Protein AF-A0A844C276-F1 (afdb_monomer_lite)

Foldseek 3Di:
DDPPPPPPPDQLCVVVLVLVQVLQPDDPVVNVVCVVVSVCVVVDCDPVNVVVVVVLVVVCVVVVHDSNPDDDPHDRDPDGDD

Radius of gyration: 15.58 Å; chains: 1; bounding box: 32×22×51 Å

Organism: NCBI:txid2664442

Sequence (82 aa):
MNRRSMSGVYYFTQYIDLLNIKFSEMDAEKRLKNISVYAKRIAEQSDEYQQFASEIRESAKKYNCSVDEIRLKLEYPEDMEW

Secondary structure (DSSP, 8-state):
------------HHHHHHHHHHHHTS-HHHHHHHHHHHHHHHHS--HHHHHHHHHHHHHHHHHTS-GGG--------SS---

InterPro domains:
  IPR054199 Protein of unknown function DUF6904 [PF21845] (2-82)

pLDDT: mean 86.01, std 16.63, range [33.66, 97.19]

Structure (mmCIF, N/CA/C/O backbone):
data_AF-A0A844C276-F1
#
_entry.id   AF-A0A844C276-F1
#
loop_
_atom_site.group_PDB
_atom_site.id
_atom_site.type_symbol
_atom_site.label_atom_id
_atom_site.label_alt_id
_atom_site.label_comp_id
_atom_site.label_asym_id
_atom_site.label_entity_id
_atom_site.label_seq_id
_atom_site.pdbx_PDB_ins_code
_atom_site.Cartn_x
_atom_site.Cartn_y
_atom_site.Cartn_z
_atom_site.occupancy
_atom_site.B_iso_or_equiv
_atom_site.auth_seq_id
_atom_site.auth_comp_id
_atom_site.auth_asym_id
_atom_site.auth_atom_id
_atom_site.pdbx_PDB_model_num
ATOM 1 N N . MET A 1 1 ? -15.946 4.850 -33.433 1.00 33.72 1 MET A N 1
ATOM 2 C CA . MET A 1 1 ? -15.763 3.892 -32.318 1.00 33.72 1 MET A CA 1
ATOM 3 C C . MET A 1 1 ? -14.284 3.826 -31.979 1.00 33.72 1 MET A C 1
ATOM 5 O O . MET A 1 1 ? -13.545 3.148 -32.676 1.00 33.72 1 MET A O 1
ATOM 9 N N . ASN A 1 2 ? -13.832 4.579 -30.975 1.00 33.66 2 ASN A N 1
ATOM 10 C CA . ASN A 1 2 ? -12.430 4.564 -30.561 1.00 33.66 2 ASN A CA 1
ATOM 11 C C . ASN A 1 2 ? -12.287 3.539 -29.432 1.00 33.66 2 ASN A C 1
ATOM 13 O O . ASN A 1 2 ? -12.586 3.833 -28.276 1.00 33.66 2 ASN A O 1
ATOM 17 N N . ARG A 1 3 ? -11.908 2.304 -29.777 1.00 39.19 3 ARG A N 1
ATOM 18 C CA . ARG A 1 3 ? -11.516 1.299 -28.786 1.00 39.19 3 ARG A CA 1
ATOM 19 C C . ARG A 1 3 ? -10.152 1.718 -28.242 1.00 39.19 3 ARG A C 1
ATOM 21 O O . ARG A 1 3 ? -9.125 1.267 -28.734 1.00 39.19 3 ARG A O 1
ATOM 28 N N . ARG A 1 4 ? -10.141 2.601 -27.236 1.00 45.34 4 ARG A N 1
ATOM 29 C CA . ARG A 1 4 ? -9.014 2.659 -26.300 1.00 45.34 4 ARG A CA 1
ATOM 30 C C . ARG A 1 4 ? -8.891 1.247 -25.744 1.00 45.34 4 ARG A C 1
ATOM 32 O O . ARG A 1 4 ? -9.807 0.785 -25.066 1.00 45.34 4 ARG A O 1
ATOM 39 N N . SER A 1 5 ? -7.829 0.534 -26.104 1.00 41.25 5 SER A N 1
ATOM 40 C CA . SER A 1 5 ? -7.485 -0.711 -25.436 1.00 41.25 5 SER A CA 1
ATOM 41 C C . SER A 1 5 ? -7.370 -0.380 -23.953 1.00 41.25 5 SER A C 1
ATOM 43 O O . SER A 1 5 ? -6.447 0.329 -23.551 1.00 41.25 5 SER A O 1
ATOM 45 N N . MET A 1 6 ? -8.327 -0.828 -23.145 1.00 42.66 6 MET A N 1
ATOM 46 C CA . MET A 1 6 ? -8.088 -0.943 -21.719 1.00 42.66 6 MET A CA 1
ATOM 47 C C . MET A 1 6 ? -7.017 -2.022 -21.593 1.00 42.66 6 MET A C 1
ATOM 49 O O . MET A 1 6 ? -7.328 -3.210 -21.609 1.00 42.66 6 MET A O 1
ATOM 53 N N . SER A 1 7 ? -5.744 -1.614 -21.592 1.00 45.28 7 SER A N 1
ATOM 54 C CA . SER A 1 7 ? -4.681 -2.462 -21.069 1.00 45.28 7 SER A CA 1
ATOM 55 C C . SER A 1 7 ? -5.168 -2.909 -19.700 1.00 45.28 7 SER A C 1
ATOM 57 O O . SER A 1 7 ? -5.536 -2.042 -18.901 1.00 45.28 7 SER A O 1
ATOM 59 N N . GLY A 1 8 ? -5.261 -4.223 -19.479 1.00 44.09 8 GLY A N 1
ATOM 60 C CA . GLY A 1 8 ? -5.691 -4.789 -18.204 1.00 44.09 8 GLY A CA 1
ATOM 61 C C . GLY A 1 8 ? -5.048 -3.998 -17.074 1.00 44.09 8 GLY A C 1
ATOM 62 O O . GLY A 1 8 ? -3.845 -3.742 -17.105 1.00 44.09 8 GLY A O 1
ATOM 63 N N . VAL A 1 9 ? -5.877 -3.474 -16.178 1.00 53.53 9 VAL A N 1
ATOM 64 C CA . VAL A 1 9 ? -5.431 -2.590 -15.108 1.00 53.53 9 VAL A CA 1
ATOM 65 C C . VAL A 1 9 ? -4.598 -3.443 -14.156 1.00 53.53 9 VAL A C 1
ATOM 67 O O . VAL A 1 9 ? -5.139 -4.061 -13.246 1.00 53.53 9 VAL A O 1
ATOM 70 N N . TYR A 1 10 ? -3.294 -3.556 -14.410 1.00 72.81 10 TYR A N 1
ATOM 71 C CA . TYR A 1 10 ? -2.383 -4.232 -13.499 1.00 72.81 10 TYR A CA 1
ATOM 72 C C . TYR A 1 10 ? -2.317 -3.389 -12.230 1.00 72.81 10 TYR A C 1
ATOM 74 O O . TYR A 1 10 ? -1.851 -2.246 -12.244 1.00 72.81 10 TYR A O 1
ATOM 82 N N . TYR A 1 11 ? -2.887 -3.931 -11.158 1.00 83.88 11 TYR A N 1
ATOM 83 C CA . TYR A 1 11 ? -2.778 -3.345 -9.836 1.00 83.88 11 TYR A CA 1
ATOM 84 C C . TYR A 1 11 ? -1.365 -3.595 -9.311 1.00 83.88 11 TYR A C 1
ATOM 86 O O . TYR A 1 11 ? -0.859 -4.710 -9.427 1.00 83.88 11 TYR A O 1
ATOM 94 N N . PHE A 1 12 ? -0.731 -2.581 -8.729 1.00 91.19 12 PHE A N 1
ATOM 95 C CA . PHE A 1 12 ? 0.596 -2.735 -8.133 1.00 91.19 12 PHE A CA 1
ATOM 96 C C . PHE A 1 12 ? 0.449 -3.438 -6.784 1.00 91.19 12 PHE A C 1
ATOM 98 O O . PHE A 1 12 ? 0.071 -2.811 -5.793 1.00 91.19 12 PHE A O 1
ATOM 105 N N . THR A 1 13 ? 0.709 -4.745 -6.733 1.00 90.50 13 THR A N 1
ATOM 106 C CA . THR A 1 13 ? 0.537 -5.555 -5.513 1.00 90.50 13 THR A CA 1
ATOM 107 C C . THR A 1 13 ? 1.413 -5.071 -4.362 1.00 90.50 13 THR A C 1
ATOM 109 O O . THR A 1 13 ? 1.019 -5.198 -3.210 1.00 90.50 13 THR A O 1
ATOM 112 N N . GLN A 1 14 ? 2.533 -4.406 -4.657 1.00 93.75 14 GLN A N 1
ATOM 113 C CA . GLN A 1 14 ? 3.385 -3.756 -3.660 1.00 93.75 14 GLN A CA 1
ATOM 114 C C . GLN A 1 14 ? 2.630 -2.702 -2.831 1.00 93.75 14 GLN A C 1
ATOM 116 O O . GLN A 1 14 ? 2.982 -2.447 -1.681 1.00 93.75 14 GLN A O 1
ATOM 121 N N . TYR A 1 15 ? 1.576 -2.093 -3.386 1.00 95.25 15 TYR A N 1
ATOM 122 C CA . TYR A 1 15 ? 0.719 -1.187 -2.626 1.00 95.25 15 TYR A CA 1
ATOM 123 C C . TYR A 1 15 ? -0.132 -1.942 -1.599 1.00 95.25 15 TYR A C 1
ATOM 125 O O . TYR A 1 15 ? -0.341 -1.446 -0.497 1.00 95.25 15 TYR A O 1
ATOM 133 N N . ILE A 1 16 ? -0.570 -3.165 -1.916 1.00 93.62 16 ILE A N 1
ATOM 134 C CA . ILE A 1 16 ? -1.249 -4.032 -0.945 1.00 93.62 16 ILE A CA 1
ATOM 135 C C . ILE A 1 16 ? -0.291 -4.407 0.185 1.00 93.62 16 ILE A C 1
ATOM 137 O O . ILE A 1 16 ? -0.687 -4.328 1.342 1.00 93.62 16 ILE A O 1
ATOM 141 N N . ASP A 1 17 ? 0.970 -4.721 -0.122 1.00 93.06 17 ASP A N 1
ATOM 142 C CA . ASP A 1 17 ? 1.976 -5.003 0.910 1.00 93.06 17 ASP A CA 1
ATOM 143 C C . ASP A 1 17 ? 2.184 -3.814 1.852 1.00 93.06 17 ASP A C 1
ATOM 145 O O . ASP A 1 17 ? 2.183 -3.967 3.074 1.00 93.06 17 ASP A O 1
ATOM 149 N N . LEU A 1 18 ? 2.280 -2.605 1.291 1.00 94.88 18 LEU A N 1
ATOM 150 C CA . LEU A 1 18 ? 2.368 -1.371 2.067 1.00 94.88 18 LEU A CA 1
ATOM 151 C C . LEU A 1 18 ? 1.156 -1.191 2.990 1.00 94.88 18 LEU A C 1
ATOM 153 O O . LEU A 1 18 ? 1.3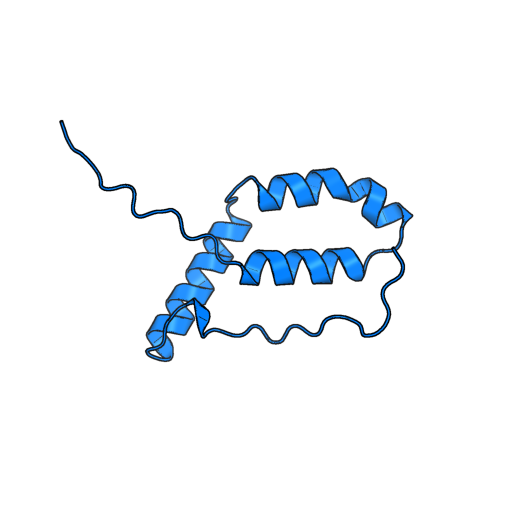10 -0.801 4.148 1.00 94.88 18 LEU A O 1
ATOM 157 N N . LEU A 1 19 ? -0.051 -1.441 2.479 1.00 94.94 19 LEU A N 1
ATOM 158 C CA . LEU A 1 19 ? -1.273 -1.334 3.269 1.00 94.94 19 LEU A CA 1
ATOM 159 C C . LEU A 1 19 ? -1.334 -2.402 4.364 1.00 94.94 19 LEU A C 1
ATOM 161 O O . LEU A 1 19 ? -1.672 -2.074 5.498 1.00 94.94 19 LEU A O 1
ATOM 165 N N . ASN A 1 20 ? -0.974 -3.644 4.057 1.00 93.12 20 ASN A N 1
ATOM 166 C CA . ASN A 1 20 ? -0.980 -4.739 5.021 1.00 93.12 20 ASN A CA 1
ATOM 167 C C . ASN A 1 20 ? -0.020 -4.480 6.178 1.00 93.12 20 ASN A C 1
ATOM 169 O O . ASN A 1 20 ? -0.411 -4.659 7.327 1.00 93.12 20 ASN A O 1
ATOM 173 N N . ILE A 1 21 ? 1.195 -4.002 5.901 1.00 92.81 21 ILE A N 1
ATOM 174 C CA . ILE A 1 21 ? 2.168 -3.691 6.956 1.00 92.81 21 ILE A CA 1
ATOM 175 C C . ILE A 1 21 ? 1.643 -2.579 7.857 1.00 92.81 21 ILE A C 1
ATOM 1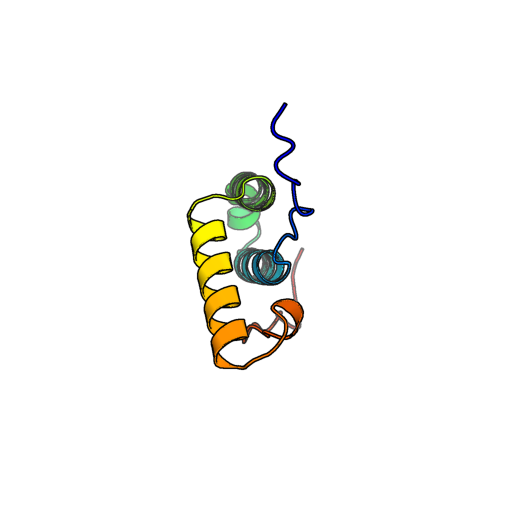77 O O . ILE A 1 21 ? 1.528 -2.785 9.064 1.00 92.81 21 ILE A O 1
ATOM 181 N N . LYS A 1 22 ? 1.189 -1.461 7.277 1.00 92.69 22 LYS A N 1
ATOM 182 C CA . LYS A 1 22 ? 0.589 -0.365 8.055 1.00 92.69 22 LYS A CA 1
ATOM 183 C C . LYS A 1 22 ? -0.612 -0.828 8.881 1.00 92.69 22 LYS A C 1
ATOM 185 O O . LYS A 1 22 ? -0.835 -0.315 9.972 1.00 92.69 22 LYS A O 1
ATOM 190 N N . PHE A 1 23 ? -1.416 -1.752 8.356 1.00 93.62 23 PHE A N 1
ATOM 191 C CA . PHE A 1 23 ? -2.559 -2.312 9.071 1.00 93.62 23 PHE A CA 1
ATOM 192 C C . PHE A 1 23 ? -2.117 -3.247 10.205 1.00 93.62 23 PHE A C 1
ATOM 194 O O . PHE A 1 23 ? -2.707 -3.202 11.278 1.00 93.62 23 PHE A O 1
ATOM 201 N N . SER A 1 24 ? -1.069 -4.049 10.001 1.00 90.75 24 SER A N 1
ATOM 202 C CA . SER A 1 24 ? -0.521 -4.972 11.006 1.00 90.75 24 SER A CA 1
ATOM 203 C C . SER A 1 24 ? 0.147 -4.267 12.188 1.00 90.75 24 SER A C 1
ATOM 205 O O . SER A 1 24 ? 0.104 -4.767 13.305 1.00 90.75 24 SER A O 1
ATOM 207 N N . GLU A 1 25 ? 0.690 -3.067 11.972 1.00 90.69 25 GLU A N 1
ATOM 208 C CA . GLU A 1 25 ? 1.261 -2.221 13.029 1.00 90.69 25 GLU A CA 1
ATOM 209 C C . GLU A 1 25 ? 0.187 -1.608 13.953 1.00 90.69 25 GLU A C 1
ATOM 211 O O . GLU A 1 25 ? 0.505 -0.978 14.965 1.00 90.69 25 GLU A O 1
ATOM 216 N N . MET A 1 26 ? -1.099 -1.751 13.613 1.00 91.81 26 MET A N 1
ATOM 217 C CA . MET A 1 26 ? -2.206 -1.230 14.407 1.00 91.81 26 MET A CA 1
ATOM 218 C C . MET A 1 26 ? -2.702 -2.247 15.439 1.00 91.81 26 MET A C 1
ATOM 220 O O . MET A 1 26 ? -2.946 -3.417 15.142 1.00 91.81 26 MET A O 1
ATOM 224 N N . ASP A 1 27 ? -2.990 -1.750 16.643 1.00 92.12 27 ASP A N 1
ATOM 225 C CA . ASP A 1 27 ? -3.761 -2.498 17.636 1.00 92.12 27 ASP A CA 1
ATOM 226 C C . ASP A 1 27 ? -5.186 -2.823 17.139 1.00 92.12 27 ASP A C 1
ATOM 228 O O . ASP A 1 27 ? -5.701 -2.226 16.186 1.00 92.12 27 ASP A O 1
ATOM 232 N N . ALA A 1 28 ? -5.836 -3.788 17.793 1.00 92.12 28 ALA A N 1
ATOM 233 C CA . ALA A 1 28 ? -7.147 -4.293 17.385 1.00 92.12 28 ALA A CA 1
ATOM 234 C C . ALA A 1 28 ? -8.227 -3.194 17.304 1.00 92.12 28 ALA A C 1
ATOM 236 O O . ALA A 1 28 ? -9.045 -3.189 16.381 1.00 92.12 28 ALA A O 1
ATOM 237 N N . GLU A 1 29 ? -8.216 -2.226 18.227 1.00 94.19 29 GLU A N 1
ATOM 238 C CA . GLU A 1 29 ? -9.191 -1.131 18.236 1.00 94.19 29 GLU A CA 1
ATOM 239 C C . GLU A 1 29 ? -8.996 -0.207 17.024 1.00 94.19 29 GLU A C 1
ATOM 241 O O . GLU A 1 29 ? -9.960 0.159 16.342 1.00 94.19 29 GLU A O 1
ATOM 246 N N . LYS A 1 30 ? -7.746 0.149 16.711 1.00 94.94 30 LYS A N 1
ATOM 247 C CA . LYS A 1 30 ? -7.417 0.948 15.527 1.00 94.94 30 LYS A CA 1
ATOM 248 C C . LYS A 1 30 ? -7.728 0.204 14.238 1.00 94.94 30 LYS A C 1
ATOM 250 O O . LYS A 1 30 ? -8.278 0.827 13.327 1.00 94.94 30 LYS A O 1
ATOM 255 N N . ARG A 1 31 ? -7.437 -1.097 14.157 1.00 95.19 31 ARG A N 1
ATOM 256 C CA . ARG A 1 31 ? -7.783 -1.929 12.994 1.00 95.19 31 ARG A CA 1
ATOM 257 C C . ARG A 1 31 ? -9.283 -1.918 12.738 1.00 95.19 31 ARG A C 1
ATOM 259 O O . ARG A 1 31 ? -9.705 -1.617 11.621 1.00 95.19 31 ARG A O 1
ATOM 266 N N . LEU A 1 32 ? -10.091 -2.120 13.780 1.00 95.69 32 LEU A N 1
ATOM 267 C CA . LEU A 1 32 ? -11.550 -2.084 13.675 1.00 95.69 32 LEU A CA 1
ATOM 268 C C . LEU A 1 32 ? -12.064 -0.727 13.168 1.00 95.69 32 LEU A C 1
ATOM 270 O O . LEU A 1 32 ? -12.933 -0.682 12.300 1.00 95.69 32 LEU A O 1
ATOM 274 N N . LYS A 1 33 ? -11.505 0.385 13.660 1.00 97.00 33 LYS A N 1
ATOM 275 C CA . LYS A 1 33 ? -11.897 1.735 13.216 1.00 97.00 33 LYS A CA 1
ATOM 276 C C . LYS A 1 33 ? -11.476 2.050 11.778 1.00 97.00 33 LYS A C 1
ATOM 278 O O . LYS A 1 33 ? -12.136 2.852 11.123 1.00 97.00 33 LYS A O 1
ATOM 283 N N . ASN A 1 34 ? -10.392 1.447 11.286 1.00 96.56 34 ASN A N 1
ATOM 284 C CA . ASN A 1 34 ? -9.800 1.783 9.988 1.00 96.56 34 ASN A CA 1
ATOM 285 C C . ASN A 1 34 ? -10.086 0.764 8.876 1.00 96.56 34 ASN A C 1
ATOM 287 O O . ASN A 1 34 ? -9.783 1.053 7.719 1.00 96.56 34 ASN A O 1
ATOM 291 N N . ILE A 1 35 ? -10.684 -0.395 9.169 1.00 96.00 35 ILE A N 1
ATOM 292 C CA . ILE A 1 35 ? -10.881 -1.468 8.179 1.00 96.00 35 ILE A CA 1
ATOM 293 C C . ILE A 1 35 ? -11.614 -0.997 6.913 1.00 96.00 35 ILE A C 1
ATOM 295 O O . ILE A 1 35 ? -11.210 -1.331 5.801 1.00 96.00 35 ILE A O 1
ATOM 299 N N . SER A 1 36 ? -12.640 -0.153 7.052 1.00 97.19 36 SER A N 1
ATOM 300 C CA . SER A 1 36 ? -13.389 0.396 5.915 1.00 97.19 36 SER A CA 1
ATOM 301 C C . SER A 1 36 ? -12.559 1.378 5.084 1.00 97.19 36 SER A C 1
ATOM 303 O O . SER A 1 36 ? -12.683 1.410 3.861 1.00 97.19 36 SER A O 1
ATOM 305 N N . VAL A 1 37 ? -11.667 2.140 5.723 1.00 96.00 37 VAL A N 1
ATOM 306 C CA . VAL A 1 37 ? -10.737 3.058 5.050 1.00 96.00 37 VAL A CA 1
ATOM 307 C C . VAL A 1 37 ? -9.717 2.274 4.227 1.00 96.00 37 VAL A C 1
ATOM 309 O O . VAL A 1 37 ? -9.461 2.620 3.076 1.00 96.00 37 VAL A O 1
ATOM 312 N N . TYR A 1 38 ? -9.168 1.190 4.781 1.00 95.81 38 TYR A N 1
ATOM 313 C CA . TYR A 1 38 ? -8.239 0.316 4.061 1.00 95.81 38 TYR A CA 1
ATOM 314 C C . TYR A 1 38 ? -8.926 -0.423 2.912 1.00 95.81 38 TYR A C 1
ATOM 316 O O . TYR A 1 38 ? -8.402 -0.430 1.802 1.00 95.81 38 TYR A O 1
ATOM 324 N N . ALA A 1 39 ? -10.136 -0.948 3.128 1.00 95.75 39 ALA A N 1
ATOM 325 C CA . ALA A 1 39 ? -10.935 -1.542 2.059 1.00 95.75 39 ALA A CA 1
ATOM 326 C C . ALA A 1 39 ? -11.189 -0.541 0.918 1.00 95.75 39 ALA A C 1
ATOM 328 O O . ALA A 1 39 ? -11.035 -0.887 -0.253 1.00 95.75 39 ALA A O 1
ATOM 329 N N . LYS A 1 40 ? -11.498 0.720 1.252 1.00 94.44 40 LYS A N 1
ATOM 330 C CA . LYS A 1 40 ? -11.653 1.797 0.269 1.00 94.44 40 LYS A CA 1
ATOM 331 C C . LYS A 1 40 ? -10.358 2.060 -0.503 1.00 94.44 40 LYS A C 1
ATOM 333 O O . LYS A 1 40 ? -10.408 2.130 -1.722 1.00 94.44 40 LYS A O 1
ATOM 338 N N . ARG A 1 41 ? -9.202 2.142 0.166 1.00 94.88 41 ARG A N 1
ATOM 339 C CA . ARG A 1 41 ? -7.889 2.306 -0.496 1.00 94.88 41 ARG A CA 1
ATOM 340 C C . ARG A 1 41 ? -7.531 1.155 -1.439 1.00 94.88 41 ARG A C 1
ATOM 342 O O . ARG A 1 41 ? -6.857 1.376 -2.437 1.00 94.88 41 ARG A O 1
ATOM 349 N N . ILE A 1 42 ? -7.960 -0.067 -1.125 1.00 93.62 42 ILE A N 1
ATOM 350 C CA . ILE A 1 42 ? -7.744 -1.237 -1.988 1.00 93.62 42 ILE A CA 1
ATOM 35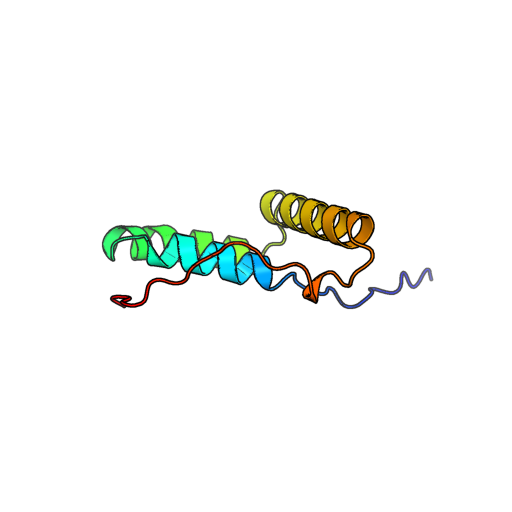1 C C . ILE A 1 42 ? -8.654 -1.161 -3.218 1.00 93.62 42 ILE A C 1
ATOM 353 O O . ILE A 1 42 ? -8.196 -1.359 -4.343 1.00 93.62 42 ILE A O 1
ATOM 357 N N . ALA A 1 43 ? -9.940 -0.869 -3.007 1.00 91.94 43 ALA A N 1
ATOM 358 C CA . ALA A 1 43 ? -10.941 -0.829 -4.069 1.00 91.94 43 ALA A CA 1
ATOM 359 C C . ALA A 1 43 ? -10.770 0.376 -5.007 1.00 91.94 43 ALA A C 1
ATOM 361 O O . ALA A 1 43 ? -11.014 0.273 -6.210 1.00 91.94 43 ALA A O 1
ATOM 362 N N . GLU A 1 44 ? -10.357 1.518 -4.463 1.00 90.31 44 GLU A N 1
ATOM 363 C CA . GLU A 1 44 ? -10.210 2.768 -5.193 1.00 90.31 44 GLU A CA 1
ATOM 364 C C . GLU A 1 44 ? -8.741 3.045 -5.500 1.00 90.31 44 GLU A C 1
ATOM 366 O O . GLU A 1 44 ? -7.899 3.152 -4.611 1.00 90.31 44 GLU A O 1
ATOM 371 N N . GLN A 1 45 ? -8.436 3.273 -6.775 1.00 88.06 45 GLN A N 1
ATOM 372 C CA . GLN A 1 45 ? -7.129 3.770 -7.202 1.00 88.06 45 GLN A CA 1
ATOM 373 C C . GLN A 1 45 ? -7.013 5.279 -6.964 1.00 88.06 45 GLN A C 1
ATOM 375 O O . GLN A 1 45 ? -6.890 6.055 -7.914 1.00 88.06 45 GLN A O 1
ATOM 380 N N . SER A 1 46 ? -7.114 5.670 -5.693 1.00 90.31 46 SER A N 1
ATOM 381 C CA . SER A 1 46 ? -7.045 7.057 -5.230 1.00 90.31 46 SER A CA 1
ATOM 382 C C . SER A 1 46 ? -5.737 7.747 -5.636 1.00 90.31 46 SER A C 1
ATOM 384 O O . SER A 1 46 ? -4.796 7.101 -6.101 1.00 90.31 46 SER A O 1
ATOM 386 N N . ASP A 1 47 ? -5.644 9.057 -5.409 1.00 93.94 47 ASP A N 1
ATOM 387 C CA . ASP A 1 47 ? -4.427 9.826 -5.694 1.00 93.94 47 ASP A CA 1
ATOM 388 C C . ASP A 1 47 ? -3.188 9.241 -4.993 1.00 93.94 47 ASP A C 1
ATOM 390 O O . ASP A 1 47 ? -2.116 9.191 -5.591 1.00 93.94 47 ASP A O 1
ATOM 394 N N . GLU A 1 48 ? -3.346 8.699 -3.775 1.00 93.19 48 GLU A N 1
ATOM 395 C CA . GLU A 1 48 ? -2.277 8.003 -3.038 1.00 93.19 48 GLU A CA 1
ATOM 396 C C . GLU A 1 48 ? -1.761 6.784 -3.825 1.00 93.19 48 GLU A C 1
ATOM 398 O O . GLU A 1 48 ? -0.553 6.595 -3.978 1.00 93.19 48 GLU A O 1
ATOM 403 N N . TYR A 1 49 ? -2.672 5.983 -4.386 1.00 95.50 49 TYR A N 1
ATOM 404 C CA . TYR A 1 49 ? -2.314 4.845 -5.232 1.00 95.50 49 TYR A CA 1
ATOM 405 C C . TYR A 1 49 ? -1.666 5.297 -6.548 1.00 95.50 49 TYR A C 1
ATOM 407 O O . TYR A 1 49 ? -0.681 4.702 -6.983 1.00 95.50 49 TYR A O 1
ATOM 415 N N . GLN A 1 50 ? -2.196 6.339 -7.199 1.00 94.81 50 GLN A N 1
ATOM 416 C CA . GLN A 1 50 ? -1.641 6.830 -8.466 1.00 94.81 50 GLN A CA 1
ATOM 417 C C . GLN A 1 50 ? -0.227 7.376 -8.286 1.00 94.81 50 GLN A C 1
ATOM 419 O O . GLN A 1 50 ? 0.642 7.100 -9.115 1.00 94.81 50 GLN A O 1
ATOM 424 N N . GLN A 1 51 ? 0.015 8.096 -7.190 1.00 95.75 51 GLN A N 1
ATOM 425 C CA . GLN A 1 51 ? 1.341 8.577 -6.835 1.00 95.75 51 GLN A CA 1
ATOM 426 C C . GLN A 1 51 ? 2.303 7.403 -6.625 1.00 95.75 51 GLN A C 1
ATOM 428 O O . GLN A 1 51 ? 3.336 7.339 -7.290 1.00 95.75 51 GLN A O 1
ATOM 433 N N . PHE A 1 52 ? 1.921 6.424 -5.798 1.00 95.38 52 PHE A N 1
ATOM 434 C CA . PHE A 1 52 ? 2.714 5.214 -5.580 1.00 95.38 52 PHE A CA 1
ATOM 435 C C . PHE A 1 52 ? 3.031 4.488 -6.900 1.00 95.38 52 PHE A 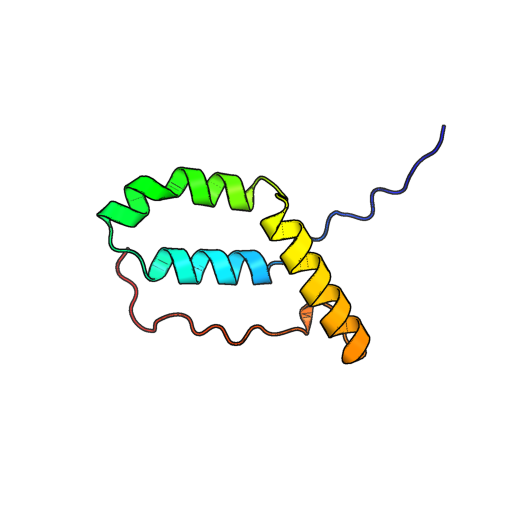C 1
ATOM 437 O O . PHE A 1 52 ? 4.177 4.150 -7.193 1.00 95.38 52 PHE A O 1
ATOM 444 N N . ALA A 1 53 ? 2.024 4.295 -7.753 1.00 94.31 53 ALA A N 1
ATOM 445 C CA . ALA A 1 53 ? 2.192 3.644 -9.045 1.00 94.31 53 ALA A CA 1
ATOM 446 C C . ALA A 1 53 ? 3.075 4.460 -10.010 1.00 94.31 53 ALA A C 1
ATOM 448 O O . ALA A 1 53 ? 3.701 3.884 -10.904 1.00 94.31 53 ALA A O 1
ATOM 449 N N . SER A 1 54 ? 3.125 5.789 -9.885 1.00 95.12 54 SER A N 1
ATOM 450 C CA . SER A 1 54 ? 4.067 6.626 -10.638 1.00 95.12 54 SER A CA 1
ATOM 451 C C . SER A 1 54 ? 5.500 6.381 -10.172 1.00 95.12 54 SER A C 1
ATOM 453 O O . SER A 1 54 ? 6.364 6.090 -10.997 1.00 95.12 54 SER A O 1
ATOM 455 N N . GLU A 1 55 ? 5.733 6.386 -8.860 1.00 95.12 55 GLU A N 1
ATOM 456 C CA . GLU A 1 55 ? 7.054 6.178 -8.254 1.00 95.12 55 GLU A CA 1
ATOM 457 C C . GLU A 1 55 ? 7.645 4.800 -8.600 1.00 95.12 55 GLU A C 1
ATOM 459 O O . GLU A 1 55 ? 8.826 4.692 -8.952 1.00 95.12 55 GLU A O 1
ATOM 464 N N . ILE A 1 56 ? 6.826 3.739 -8.591 1.00 95.38 56 ILE A N 1
ATOM 465 C CA . ILE A 1 56 ? 7.275 2.406 -9.021 1.00 95.38 56 ILE A CA 1
ATOM 466 C C . ILE A 1 56 ? 7.647 2.402 -10.504 1.00 95.38 56 ILE A C 1
ATOM 468 O O . ILE A 1 56 ? 8.686 1.856 -10.874 1.00 95.38 56 ILE A O 1
ATOM 472 N N . ARG A 1 57 ? 6.839 3.021 -11.374 1.00 94.81 57 ARG A N 1
ATOM 473 C CA . ARG A 1 57 ? 7.143 3.086 -12.815 1.00 94.81 57 ARG A CA 1
ATOM 474 C C . ARG A 1 57 ? 8.409 3.886 -13.097 1.00 94.81 57 ARG A C 1
ATOM 476 O O . ARG A 1 57 ? 9.177 3.510 -13.979 1.00 94.81 57 ARG A O 1
ATOM 483 N N . GLU A 1 58 ? 8.625 4.984 -12.386 1.00 96.12 58 GLU A N 1
ATOM 484 C CA . GLU A 1 58 ? 9.848 5.782 -12.493 1.00 96.12 58 GLU A CA 1
ATOM 485 C C . GLU A 1 58 ? 11.071 4.990 -12.034 1.00 96.12 58 GLU A C 1
ATOM 487 O O . GLU A 1 58 ? 12.094 4.984 -12.721 1.00 96.12 58 GLU A O 1
ATOM 492 N N . SER A 1 59 ? 10.941 4.243 -10.939 1.00 94.88 59 SER A N 1
ATOM 493 C CA . SER A 1 59 ? 11.991 3.351 -10.444 1.00 94.88 59 SER A CA 1
ATOM 494 C C . SER A 1 59 ? 12.302 2.236 -11.446 1.00 94.88 59 SER A C 1
ATOM 496 O O . SER A 1 59 ? 13.459 2.051 -11.813 1.00 94.88 59 SER A O 1
ATOM 498 N N . ALA A 1 60 ? 11.283 1.554 -11.970 1.00 95.00 60 ALA A N 1
ATOM 499 C CA . ALA A 1 60 ? 11.431 0.512 -12.987 1.00 95.00 60 ALA A CA 1
ATOM 500 C C . ALA A 1 60 ? 12.145 1.030 -14.247 1.00 95.00 60 ALA A C 1
ATOM 502 O O . ALA A 1 60 ? 13.072 0.396 -14.746 1.00 95.00 60 ALA A O 1
ATOM 503 N N . LYS A 1 61 ? 11.796 2.240 -14.710 1.00 96.25 61 LYS A N 1
ATOM 504 C CA . LYS A 1 61 ? 12.504 2.911 -15.814 1.00 96.25 61 LYS A CA 1
ATOM 505 C C . LYS A 1 61 ? 13.961 3.206 -15.470 1.00 96.25 61 LYS A C 1
ATOM 507 O O . LYS A 1 61 ? 14.837 2.960 -16.291 1.00 96.25 61 LYS A O 1
ATOM 512 N N . LYS A 1 62 ? 14.225 3.730 -14.270 1.00 97.06 62 LYS A N 1
ATOM 513 C CA . LYS A 1 62 ? 15.577 4.072 -13.806 1.00 97.06 62 LYS A CA 1
ATOM 514 C C . LYS A 1 62 ? 16.489 2.846 -13.732 1.00 97.06 62 LYS A C 1
ATOM 516 O O . LYS A 1 62 ? 17.662 2.950 -14.076 1.00 97.06 62 LYS A O 1
ATOM 521 N N . TYR A 1 63 ? 15.958 1.711 -13.286 1.00 95.25 63 TYR A N 1
ATOM 522 C CA . TYR A 1 63 ? 16.706 0.461 -13.130 1.00 95.25 63 TYR A CA 1
ATOM 523 C C . TYR A 1 63 ? 16.600 -0.478 -14.340 1.00 95.25 63 TYR A C 1
ATOM 525 O O . TYR A 1 63 ? 17.229 -1.532 -14.340 1.00 95.25 63 TYR A O 1
ATOM 533 N N . ASN A 1 64 ? 15.855 -0.082 -15.379 1.00 95.75 64 ASN A N 1
ATOM 534 C CA . ASN A 1 64 ? 15.602 -0.864 -16.590 1.00 95.75 64 ASN A CA 1
ATOM 535 C C . ASN A 1 64 ? 15.109 -2.294 -16.292 1.00 95.75 64 ASN A C 1
ATOM 537 O O . ASN A 1 64 ? 15.603 -3.268 -16.859 1.00 95.75 64 ASN A O 1
ATOM 541 N N . CYS A 1 65 ? 14.142 -2.405 -15.384 1.00 94.19 65 CYS A N 1
ATOM 542 C CA . CYS A 1 65 ? 13.521 -3.664 -14.974 1.00 94.19 65 CYS A CA 1
ATOM 543 C C . CYS A 1 65 ? 11.988 -3.580 -15.058 1.00 94.19 65 CYS A C 1
ATOM 545 O O . CYS A 1 65 ? 11.420 -2.513 -15.315 1.00 94.19 65 CYS A O 1
ATOM 547 N N . SER A 1 66 ? 11.301 -4.708 -14.866 1.00 93.06 66 SER A N 1
ATOM 548 C CA . SER A 1 66 ? 9.843 -4.727 -14.731 1.00 93.06 66 SER A CA 1
ATOM 549 C C . SER A 1 66 ? 9.401 -4.059 -13.426 1.00 93.06 66 SER A C 1
ATOM 551 O O . SER A 1 66 ? 10.102 -4.084 -12.416 1.00 93.06 66 SER A O 1
ATOM 553 N N . VAL A 1 67 ? 8.182 -3.516 -13.410 1.00 91.75 67 VAL A N 1
ATOM 554 C CA . VAL A 1 67 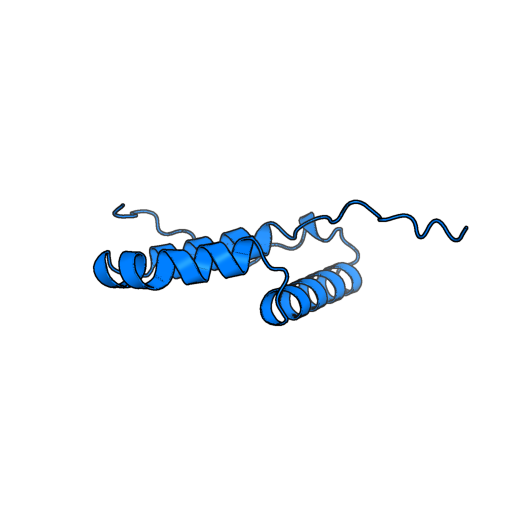? 7.568 -2.972 -12.187 1.00 91.75 67 VAL A CA 1
ATOM 555 C C . VAL A 1 67 ? 7.430 -4.023 -11.084 1.00 91.75 67 VAL A C 1
ATOM 557 O O . VAL A 1 67 ? 7.546 -3.683 -9.913 1.00 91.75 67 VAL A O 1
ATOM 560 N N . ASP A 1 68 ? 7.253 -5.295 -11.446 1.00 90.06 68 ASP A N 1
ATOM 561 C CA . ASP A 1 68 ? 7.144 -6.417 -10.502 1.00 90.06 68 ASP A CA 1
ATOM 562 C C . ASP A 1 68 ? 8.485 -6.767 -9.834 1.00 90.06 68 ASP A C 1
ATOM 564 O O . ASP A 1 68 ? 8.521 -7.385 -8.770 1.00 90.06 68 ASP A O 1
ATOM 568 N N . GLU A 1 69 ? 9.601 -6.358 -10.444 1.00 91.12 69 GLU A N 1
ATOM 569 C CA . GLU A 1 69 ? 10.949 -6.554 -9.901 1.00 91.12 69 GLU A CA 1
ATOM 570 C C . GLU A 1 69 ? 11.327 -5.463 -8.894 1.00 91.12 69 GLU A C 1
ATOM 572 O O . GLU A 1 69 ? 12.281 -5.625 -8.130 1.00 91.12 69 GLU A O 1
ATOM 577 N N . ILE A 1 70 ? 10.565 -4.365 -8.840 1.00 93.00 70 ILE A N 1
ATOM 578 C CA . ILE A 1 70 ? 10.743 -3.341 -7.816 1.00 93.00 70 ILE A CA 1
ATOM 579 C C . ILE A 1 70 ? 10.259 -3.894 -6.477 1.00 93.00 70 ILE A C 1
ATOM 581 O O . ILE A 1 70 ? 9.064 -4.095 -6.240 1.00 93.00 70 ILE A O 1
ATOM 585 N N . ARG A 1 71 ? 11.222 -4.131 -5.585 1.00 90.50 71 ARG A N 1
ATOM 586 C CA . ARG A 1 71 ? 10.986 -4.539 -4.202 1.00 90.50 71 ARG A CA 1
ATOM 587 C C . ARG A 1 71 ? 10.968 -3.319 -3.297 1.00 90.50 71 ARG A C 1
ATOM 589 O O . ARG A 1 71 ? 11.901 -2.517 -3.301 1.00 90.50 71 ARG A O 1
ATOM 596 N N . LEU A 1 72 ? 9.916 -3.206 -2.497 1.00 89.31 72 LEU A N 1
ATOM 597 C CA . LEU A 1 72 ? 9.888 -2.261 -1.393 1.00 89.31 72 LEU A CA 1
ATOM 598 C C . LEU A 1 72 ? 10.707 -2.823 -0.231 1.00 89.31 72 LEU A C 1
ATOM 600 O O . LEU A 1 72 ? 10.690 -4.028 0.018 1.00 89.31 72 LEU A O 1
ATOM 604 N N . LYS A 1 73 ? 11.399 -1.949 0.503 1.00 88.25 73 LYS A N 1
ATOM 605 C CA . LYS A 1 73 ? 12.059 -2.319 1.759 1.00 88.25 73 LYS A CA 1
ATOM 606 C C . LYS A 1 73 ? 11.020 -2.357 2.881 1.00 88.25 73 LYS A C 1
ATOM 608 O O . LYS A 1 73 ? 10.948 -1.456 3.710 1.00 88.25 73 LYS A O 1
ATOM 613 N N . LEU A 1 74 ? 10.170 -3.368 2.810 1.00 85.12 74 LEU A N 1
ATOM 614 C CA . LEU A 1 74 ? 9.051 -3.619 3.698 1.00 85.12 74 LEU A CA 1
ATOM 615 C C . LEU A 1 74 ? 9.298 -4.955 4.397 1.00 85.12 74 LEU A C 1
ATOM 617 O O . LEU A 1 74 ? 9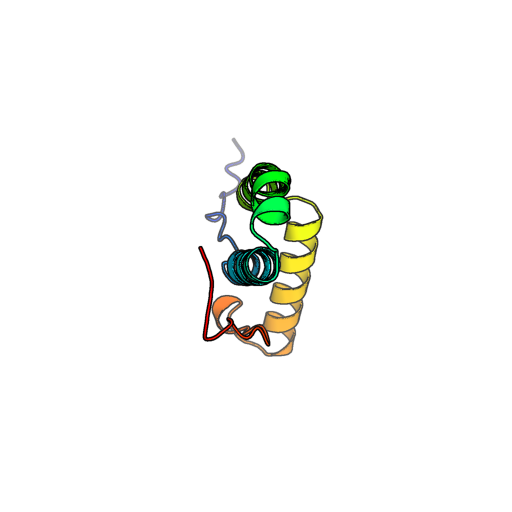.497 -5.968 3.730 1.00 85.12 74 LEU A O 1
ATOM 621 N N . GLU A 1 75 ? 9.311 -4.944 5.724 1.00 84.69 75 GLU A N 1
ATOM 622 C CA . GLU A 1 75 ? 9.475 -6.143 6.542 1.00 84.69 75 GLU A CA 1
ATOM 623 C C . GLU A 1 75 ? 8.132 -6.442 7.202 1.00 84.69 75 GLU A C 1
ATOM 625 O O . GLU A 1 75 ? 7.589 -5.613 7.930 1.00 84.69 75 GLU A O 1
ATOM 630 N N . TYR A 1 76 ? 7.567 -7.609 6.891 1.00 82.06 76 TYR A N 1
ATOM 631 C CA . TYR A 1 76 ? 6.407 -8.101 7.623 1.00 82.06 76 TYR A CA 1
ATOM 632 C C . TYR A 1 76 ? 6.860 -8.522 9.026 1.00 82.06 76 TYR A C 1
ATOM 634 O O . TYR A 1 76 ? 7.912 -9.156 9.144 1.00 82.06 76 TYR A O 1
ATOM 642 N N . PRO A 1 77 ? 6.094 -8.193 10.078 1.00 83.00 77 PRO A N 1
ATOM 643 C CA . PRO A 1 77 ? 6.432 -8.612 11.430 1.00 83.00 77 PRO A CA 1
ATOM 644 C C . PRO A 1 77 ? 6.402 -10.144 11.538 1.00 83.00 77 PRO A C 1
ATOM 646 O O . PRO A 1 77 ? 5.523 -10.787 10.960 1.00 83.00 77 PRO A O 1
ATOM 649 N N . GLU A 1 78 ? 7.367 -10.720 12.265 1.00 81.62 78 GLU A N 1
ATOM 650 C CA . GLU A 1 78 ? 7.437 -12.174 12.498 1.00 81.62 78 GLU A CA 1
ATOM 651 C C . GLU A 1 78 ? 6.213 -12.672 13.277 1.00 81.62 78 GLU A C 1
ATOM 653 O O . GLU A 1 78 ? 5.641 -13.710 12.941 1.00 81.62 78 GLU A O 1
ATOM 658 N N . ASP A 1 79 ? 5.771 -11.876 14.253 1.00 80.75 79 ASP A N 1
ATOM 659 C CA . ASP A 1 79 ? 4.586 -12.126 15.062 1.00 80.75 79 ASP A CA 1
ATOM 660 C C . ASP A 1 79 ? 3.491 -11.106 14.727 1.00 80.75 79 ASP A C 1
ATOM 662 O O . ASP A 1 79 ? 3.700 -9.892 14.795 1.00 80.75 79 ASP A O 1
ATOM 666 N N . MET A 1 80 ? 2.298 -11.596 14.383 1.00 72.06 80 MET A N 1
ATOM 667 C CA . MET A 1 80 ? 1.130 -10.764 14.096 1.00 72.06 80 MET A CA 1
ATOM 668 C C . MET A 1 80 ? -0.078 -11.277 14.879 1.00 72.06 80 MET A C 1
ATOM 670 O O . MET A 1 80 ? -0.539 -12.399 14.660 1.00 72.06 80 MET A O 1
ATOM 674 N N . GLU A 1 81 ? -0.607 -10.447 15.779 1.00 71.31 81 GLU A N 1
ATOM 675 C CA . GLU A 1 81 ? -1.871 -10.737 16.457 1.00 71.31 81 GLU A CA 1
ATOM 676 C C . GLU A 1 81 ? -3.051 -10.341 15.564 1.00 71.31 81 GLU A C 1
ATOM 678 O O . GLU A 1 81 ? -3.160 -9.190 15.132 1.00 71.31 81 GLU A O 1
ATOM 683 N N . TRP A 1 82 ? -3.940 -11.298 15.290 1.00 67.19 82 TRP A N 1
ATOM 684 C CA . TRP A 1 82 ? -5.140 -11.103 14.471 1.00 67.19 82 TRP A CA 1
ATOM 685 C C . TRP A 1 82 ? -6.326 -10.627 15.299 1.00 67.19 82 TRP A C 1
ATOM 687 O O . TRP A 1 82 ? -6.657 -11.269 16.315 1.00 67.19 82 TRP A O 1
#